Protein AF-A0A520FM83-F1 (afdb_monomer_lite)

Sequence (94 aa):
MPPEPQPSTPDAASHR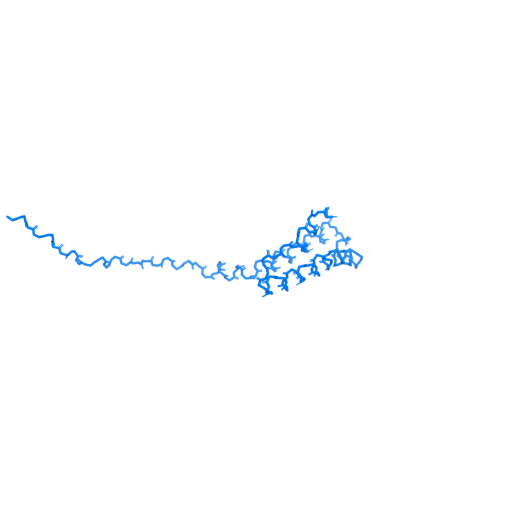AEAKPRWTERLRGVGPIIGLVLLCIAGTALNSDFATVDNAMNVLTRTAFIGIIAVGMCFVIISGGIDLSVGSMAALIA

Secondary structure (DSSP, 8-state):
-PPPPP---------------THHHHHHHHHHHHHHHHHHHHHHHH-GGGGSHHHHHHHHHHHHHHHHHHHHHHHHHHTT---THHHHHHHHH-

Radius of gyration: 27.21 Å; chains: 1; bounding box: 87×24×44 Å

pLDDT: mean 78.66, std 13.71, range [55.41, 96.06]

Structure (mmCIF, N/CA/C/O backbone):
data_AF-A0A520FM83-F1
#
_entry.id   AF-A0A520FM83-F1
#
loop_
_atom_site.group_PDB
_atom_site.id
_atom_site.type_symbol
_atom_site.label_atom_id
_atom_site.label_alt_id
_atom_site.label_comp_id
_atom_site.label_asym_id
_atom_site.label_entity_id
_atom_site.label_seq_id
_atom_site.pdbx_PDB_ins_code
_atom_site.Cartn_x
_atom_site.Cartn_y
_atom_site.Cartn_z
_atom_site.occupancy
_atom_site.B_iso_or_equiv
_atom_site.auth_seq_id
_atom_site.auth_comp_id
_atom_site.auth_asym_id
_atom_site.auth_atom_id
_atom_site.pdbx_PDB_model_num
ATOM 1 N N . MET A 1 1 ? -72.674 16.167 8.773 1.00 65.62 1 MET A N 1
ATOM 2 C CA . MET A 1 1 ? -71.501 15.281 8.907 1.00 65.62 1 MET A CA 1
ATOM 3 C C . MET A 1 1 ? -70.898 15.143 7.517 1.00 65.62 1 MET A C 1
ATOM 5 O O . MET A 1 1 ? -71.659 14.796 6.620 1.00 65.62 1 MET A O 1
ATOM 9 N N . PRO A 1 2 ? -69.636 15.539 7.279 1.00 73.19 2 PRO A N 1
ATOM 10 C CA . PRO A 1 2 ? -69.005 15.300 5.983 1.00 73.19 2 PRO A CA 1
ATOM 11 C C . PRO A 1 2 ? -68.872 13.783 5.744 1.00 73.19 2 PRO A C 1
ATOM 13 O O . PRO A 1 2 ? -68.763 13.043 6.724 1.00 73.19 2 PRO A O 1
ATOM 16 N N . PRO A 1 3 ? -68.921 13.306 4.488 1.00 73.69 3 PRO A N 1
ATOM 17 C CA . PRO A 1 3 ? -68.695 11.896 4.186 1.00 73.69 3 PRO A CA 1
ATOM 18 C C . PRO A 1 3 ? -67.277 11.487 4.606 1.00 73.69 3 PRO A C 1
ATOM 20 O O . PRO A 1 3 ? -66.317 12.222 4.369 1.00 73.69 3 PRO A O 1
ATOM 23 N N . GLU A 1 4 ? -67.160 10.326 5.250 1.00 76.50 4 GLU A N 1
ATOM 24 C CA . GLU A 1 4 ? -65.878 9.697 5.583 1.00 76.50 4 GLU A CA 1
ATOM 25 C C . GLU A 1 4 ? -65.044 9.495 4.302 1.00 76.50 4 GLU A C 1
ATOM 27 O O . GLU A 1 4 ? -65.593 9.051 3.286 1.00 76.50 4 GLU A O 1
ATOM 32 N N . PRO A 1 5 ? -63.732 9.790 4.304 1.00 72.00 5 PRO A N 1
ATOM 33 C CA . PRO A 1 5 ? -62.866 9.414 3.196 1.00 72.00 5 PRO A CA 1
ATOM 34 C C . PRO A 1 5 ? -62.811 7.886 3.109 1.00 72.00 5 PRO A C 1
ATOM 36 O O . PRO A 1 5 ? -62.424 7.217 4.066 1.00 72.00 5 PRO A O 1
ATOM 39 N N . GLN A 1 6 ? -63.207 7.324 1.967 1.00 71.88 6 GLN A N 1
ATOM 40 C CA . GLN A 1 6 ? -63.116 5.883 1.739 1.00 71.88 6 GLN A CA 1
ATOM 41 C C . GLN A 1 6 ? -61.642 5.435 1.712 1.00 71.88 6 GLN A C 1
ATOM 43 O O . GLN A 1 6 ? -60.810 6.132 1.123 1.00 71.88 6 GLN A O 1
ATOM 48 N N . PRO A 1 7 ? -61.297 4.271 2.288 1.00 69.19 7 PRO A N 1
ATOM 49 C CA . PRO A 1 7 ? -59.953 3.720 2.191 1.00 69.19 7 PRO A CA 1
ATOM 50 C C . PRO A 1 7 ? -59.678 3.262 0.753 1.00 69.19 7 PRO A C 1
ATOM 52 O O . PRO A 1 7 ? -60.262 2.293 0.268 1.00 69.19 7 PRO A O 1
ATOM 55 N N . SER A 1 8 ? -58.762 3.942 0.064 1.00 68.19 8 SER A N 1
ATOM 56 C CA . SER A 1 8 ? -58.240 3.497 -1.228 1.00 68.19 8 SER A CA 1
ATOM 57 C C . SER A 1 8 ? -57.395 2.231 -1.042 1.00 68.19 8 SER A C 1
ATOM 59 O O . SER A 1 8 ? -56.244 2.285 -0.612 1.00 68.19 8 SER A O 1
ATOM 61 N N . THR A 1 9 ? -57.974 1.077 -1.359 1.00 67.88 9 THR A N 1
ATOM 62 C CA . THR A 1 9 ? -57.238 -0.143 -1.728 1.00 67.88 9 THR A CA 1
ATOM 63 C C . THR A 1 9 ? -56.978 -0.113 -3.239 1.00 67.88 9 THR A C 1
ATOM 65 O O . THR A 1 9 ? -57.740 0.517 -3.968 1.00 67.88 9 THR A O 1
ATOM 68 N N . PRO A 1 10 ? -56.063 -0.924 -3.781 1.00 61.72 10 PRO A N 1
ATOM 69 C CA . PRO A 1 10 ? -54.667 -1.167 -3.431 1.00 61.72 10 PRO A CA 1
ATOM 70 C C . PRO A 1 10 ? -53.764 -0.726 -4.605 1.00 61.72 10 PRO A C 1
ATOM 72 O O . PRO A 1 10 ? -54.031 -1.100 -5.747 1.00 61.72 10 PRO A O 1
ATOM 75 N N . ASP A 1 11 ? -52.662 -0.010 -4.354 1.00 58.59 11 ASP A N 1
ATOM 76 C CA . ASP A 1 11 ? -51.646 0.256 -5.390 1.00 58.59 11 ASP A CA 1
ATOM 77 C C . ASP A 1 11 ? -50.853 -1.026 -5.698 1.00 58.59 11 ASP A C 1
ATOM 79 O O . ASP A 1 11 ? -49.685 -1.208 -5.364 1.00 58.59 11 ASP A O 1
ATOM 83 N N . ALA A 1 12 ? -51.530 -1.938 -6.393 1.00 59.69 12 ALA A N 1
ATOM 84 C CA . ALA A 1 12 ? -50.992 -3.069 -7.127 1.00 59.69 12 ALA A CA 1
ATOM 85 C C . ALA A 1 12 ? -50.315 -2.609 -8.435 1.00 59.69 12 ALA A C 1
ATOM 87 O O . ALA A 1 12 ? -50.292 -3.334 -9.427 1.00 59.69 12 ALA A O 1
ATOM 88 N N . ALA A 1 13 ? -49.736 -1.409 -8.455 1.00 57.94 13 ALA A N 1
ATOM 89 C CA . ALA A 1 13 ? -48.818 -0.985 -9.496 1.00 57.94 13 ALA A CA 1
ATOM 90 C C . ALA A 1 13 ? -47.424 -1.446 -9.085 1.00 57.94 13 ALA A C 1
ATOM 92 O O . AL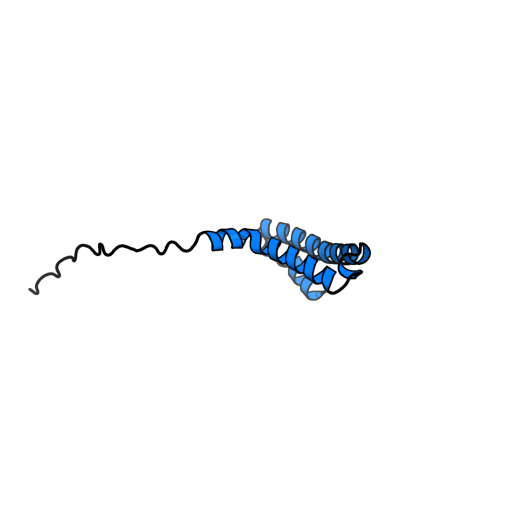A A 1 13 ? -46.594 -0.672 -8.620 1.00 57.94 13 ALA A O 1
ATOM 93 N N . SER A 1 14 ? -47.233 -2.763 -9.209 1.00 58.78 14 SER A N 1
ATOM 94 C CA . SER A 1 14 ? -45.970 -3.412 -9.533 1.00 58.78 14 SER A CA 1
ATOM 95 C C . SER A 1 14 ? -44.761 -2.498 -9.353 1.00 58.78 14 SER A C 1
ATOM 97 O O . SER A 1 14 ? -44.367 -1.786 -10.282 1.00 58.78 14 SER A O 1
ATOM 99 N N . HIS A 1 15 ? -44.153 -2.565 -8.170 1.00 57.38 15 HIS A N 1
ATOM 100 C CA . HIS A 1 15 ? -42.729 -2.334 -8.014 1.00 57.38 15 HIS A CA 1
ATOM 101 C C . HIS A 1 15 ? -42.025 -3.186 -9.075 1.00 57.38 15 HIS A C 1
ATOM 103 O O . HIS A 1 15 ? -41.678 -4.344 -8.841 1.00 57.38 15 HIS A O 1
ATOM 109 N N . ARG A 1 16 ? -41.862 -2.642 -10.286 1.00 60.84 16 ARG A N 1
ATOM 110 C CA . ARG A 1 16 ? -40.943 -3.147 -11.291 1.00 60.84 16 ARG A CA 1
ATOM 111 C C . ARG A 1 16 ? -39.588 -2.851 -10.683 1.00 60.84 16 ARG A C 1
ATOM 113 O O . ARG A 1 16 ? -39.001 -1.806 -10.930 1.00 60.84 16 ARG A O 1
ATOM 120 N N . ALA A 1 17 ? -39.185 -3.733 -9.774 1.00 60.91 17 ALA A N 1
ATOM 121 C CA . ALA A 1 17 ? -37.865 -3.774 -9.210 1.00 60.91 17 ALA A CA 1
ATOM 122 C C . ALA A 1 17 ? -36.933 -3.799 -10.413 1.00 60.91 17 ALA A C 1
ATOM 124 O O . ALA A 1 17 ? -36.831 -4.802 -11.124 1.00 60.91 17 ALA A O 1
ATOM 125 N N . GLU A 1 18 ? -36.343 -2.646 -10.701 1.00 62.00 18 GLU A N 1
ATOM 126 C CA . GLU A 1 18 ? -35.246 -2.537 -11.632 1.00 62.00 18 GLU A CA 1
ATOM 127 C C . GLU A 1 18 ? -34.128 -3.376 -11.026 1.00 62.00 18 GLU A C 1
ATOM 129 O O . GLU A 1 18 ? -33.387 -2.933 -10.147 1.00 62.00 18 GLU A O 1
ATOM 134 N N . ALA A 1 19 ? -34.076 -4.646 -11.425 1.00 63.91 19 ALA A N 1
ATOM 135 C CA . ALA A 1 19 ? -33.009 -5.557 -11.077 1.00 63.91 19 ALA A CA 1
ATOM 136 C C . ALA A 1 19 ? -31.742 -5.018 -11.745 1.00 63.91 19 ALA A C 1
ATOM 138 O O . ALA A 1 19 ? -31.418 -5.3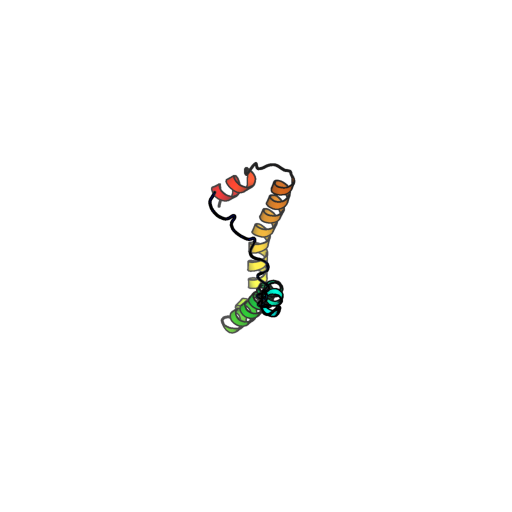60 -12.884 1.00 63.91 19 ALA A O 1
ATOM 139 N N . LYS A 1 20 ? -31.066 -4.094 -11.052 1.00 65.88 20 LYS A N 1
ATOM 140 C CA . LYS A 1 20 ? -29.795 -3.530 -11.490 1.00 65.88 20 LYS A CA 1
ATOM 141 C C . LYS A 1 20 ? -28.836 -4.685 -11.789 1.00 65.88 20 LYS A C 1
ATOM 143 O O . LYS A 1 20 ? -28.811 -5.671 -11.047 1.00 65.88 20 LYS A O 1
ATOM 148 N N . PRO A 1 21 ? -28.065 -4.607 -12.884 1.00 60.69 21 PRO A N 1
ATOM 149 C CA . PRO A 1 21 ? -27.234 -5.711 -13.329 1.00 60.69 21 PRO A CA 1
ATOM 150 C C . PRO A 1 21 ? -26.235 -6.098 -12.231 1.00 60.69 21 PRO A C 1
ATOM 152 O O . PRO A 1 21 ? -25.293 -5.368 -11.934 1.00 60.69 21 PRO A O 1
ATOM 155 N N . ARG A 1 22 ? -26.413 -7.305 -11.681 1.00 68.81 22 ARG A N 1
ATOM 156 C CA . ARG A 1 22 ? -25.591 -7.965 -10.642 1.00 68.81 22 ARG A CA 1
ATOM 157 C C . ARG A 1 22 ? -24.082 -8.032 -10.956 1.00 68.81 22 ARG A C 1
ATOM 159 O O . ARG A 1 22 ? -23.261 -8.399 -10.121 1.00 68.81 22 ARG A O 1
ATOM 166 N N . TRP A 1 23 ? -23.705 -7.675 -12.178 1.00 65.31 23 TRP A N 1
ATOM 167 C CA . TRP A 1 23 ? -22.338 -7.575 -12.674 1.00 65.31 23 TRP A CA 1
ATOM 168 C C . TRP A 1 23 ? -21.583 -6.389 -12.060 1.00 65.31 23 TRP A C 1
ATOM 170 O O . TRP A 1 23 ? -20.404 -6.529 -11.747 1.00 65.31 23 TRP A O 1
ATOM 180 N N . THR A 1 24 ? -22.256 -5.261 -11.803 1.00 66.56 24 THR A N 1
ATOM 181 C CA . THR A 1 24 ? -21.638 -4.079 -11.175 1.00 66.56 24 THR A CA 1
ATOM 182 C C . THR A 1 24 ? -21.238 -4.352 -9.721 1.00 66.56 24 THR A C 1
ATOM 184 O O . THR A 1 24 ? -20.200 -3.881 -9.265 1.00 66.56 24 THR A O 1
ATOM 187 N N . GLU A 1 25 ? -22.011 -5.170 -8.999 1.00 66.31 25 GLU A N 1
ATOM 188 C CA . GLU A 1 25 ? -21.671 -5.620 -7.640 1.00 66.31 25 GLU A CA 1
ATOM 189 C C . GLU A 1 25 ? -20.506 -6.613 -7.630 1.00 66.31 25 GLU A C 1
ATOM 191 O O . GLU A 1 25 ? -19.625 -6.519 -6.779 1.00 66.31 25 GLU A O 1
ATOM 196 N N . ARG A 1 26 ? -20.434 -7.520 -8.613 1.00 64.88 26 ARG A N 1
ATOM 197 C CA . ARG A 1 26 ? -19.288 -8.433 -8.761 1.00 64.88 26 ARG A CA 1
ATOM 198 C C . ARG A 1 26 ? -17.996 -7.686 -9.089 1.00 64.88 26 ARG A C 1
ATOM 200 O O . ARG A 1 26 ? -16.958 -7.990 -8.509 1.00 64.88 26 ARG A O 1
ATOM 207 N N . LEU A 1 27 ? -18.073 -6.674 -9.955 1.00 64.81 27 LEU A N 1
ATOM 208 C CA . LEU A 1 27 ? -16.947 -5.801 -10.299 1.00 64.81 27 LEU A CA 1
ATOM 209 C C . LEU A 1 27 ? -16.466 -4.958 -9.108 1.00 64.81 27 LEU A C 1
ATOM 211 O O . LEU A 1 27 ? -15.281 -4.647 -9.047 1.00 64.81 27 LEU A O 1
ATOM 215 N N . ARG A 1 28 ? -17.323 -4.638 -8.125 1.00 68.56 28 ARG A N 1
ATOM 216 C CA . ARG A 1 28 ? -16.901 -3.913 -6.909 1.00 68.56 28 ARG A CA 1
ATOM 217 C C . ARG A 1 28 ? -15.882 -4.686 -6.069 1.00 68.56 28 ARG A C 1
ATOM 219 O O . ARG A 1 28 ? -14.998 -4.058 -5.501 1.00 68.56 28 ARG A O 1
ATOM 226 N N . GLY A 1 29 ? -15.979 -6.015 -6.006 1.00 79.19 29 GLY A N 1
ATOM 227 C CA . GLY A 1 29 ? -15.034 -6.840 -5.241 1.00 79.19 29 GLY A CA 1
ATOM 228 C C . GLY A 1 29 ? -13.683 -7.039 -5.937 1.00 79.19 29 GLY A C 1
ATOM 229 O O . GLY A 1 29 ? -12.651 -7.079 -5.277 1.00 79.19 29 GLY A O 1
ATOM 230 N N . VAL A 1 30 ? -13.677 -7.130 -7.272 1.00 86.12 30 VAL A N 1
ATOM 231 C CA . VAL A 1 30 ? -12.458 -7.396 -8.067 1.00 86.12 30 VAL A CA 1
ATOM 232 C C . VAL A 1 30 ? -11.832 -6.146 -8.685 1.00 86.12 30 VAL A C 1
ATOM 234 O O . VAL A 1 30 ? -10.697 -6.200 -9.148 1.00 86.12 30 VAL A O 1
ATOM 237 N N . GLY A 1 31 ? -12.539 -5.015 -8.672 1.00 89.44 31 GLY A N 1
ATOM 238 C CA . GLY A 1 31 ? -12.105 -3.746 -9.258 1.00 89.44 31 GLY A CA 1
ATOM 239 C C . GLY A 1 31 ? -10.714 -3.291 -8.806 1.00 89.44 31 GLY A C 1
ATOM 240 O O . GLY A 1 31 ? -9.906 -2.967 -9.674 1.00 89.44 31 GLY A O 1
ATOM 241 N N . PRO A 1 32 ? -10.376 -3.331 -7.501 1.00 91.69 32 PRO A N 1
ATOM 242 C CA . PRO A 1 32 ? -9.035 -2.978 -7.034 1.00 91.69 32 PRO A CA 1
ATOM 243 C C . PRO A 1 32 ? -7.940 -3.899 -7.581 1.00 91.69 32 PRO A C 1
ATOM 245 O O . PRO A 1 32 ? -6.877 -3.421 -7.964 1.00 91.69 32 PRO A O 1
ATOM 248 N N . ILE A 1 33 ? -8.203 -5.207 -7.675 1.00 92.56 33 ILE A N 1
ATOM 249 C CA . ILE A 1 33 ? -7.236 -6.177 -8.212 1.00 92.56 33 ILE A CA 1
ATOM 250 C C . ILE A 1 33 ? -7.039 -5.956 -9.714 1.00 92.56 33 ILE A C 1
ATOM 252 O O . ILE A 1 33 ? -5.907 -5.914 -10.186 1.00 92.56 33 ILE A O 1
ATOM 256 N N . ILE A 1 34 ? -8.129 -5.763 -10.463 1.00 92.62 34 ILE A N 1
ATOM 257 C CA . ILE A 1 34 ? -8.065 -5.460 -11.900 1.00 92.62 34 ILE A CA 1
ATOM 258 C C . ILE A 1 34 ? -7.301 -4.150 -12.128 1.00 92.62 34 ILE A C 1
ATOM 260 O O . ILE A 1 34 ? -6.425 -4.093 -12.988 1.00 92.62 34 ILE A O 1
ATOM 264 N N . GLY A 1 35 ? -7.588 -3.119 -11.328 1.00 93.38 35 GLY A N 1
ATOM 265 C CA . GLY A 1 35 ? -6.878 -1.844 -11.366 1.00 93.38 35 GLY A CA 1
ATOM 266 C C . GLY A 1 35 ? -5.383 -1.996 -11.085 1.00 93.38 35 GLY A C 1
ATOM 267 O O . GLY A 1 35 ? -4.574 -1.437 -11.821 1.00 93.38 35 GLY A O 1
ATOM 268 N N . LEU A 1 36 ? -5.010 -2.802 -10.086 1.00 92.50 36 LEU A N 1
ATOM 269 C CA . LEU A 1 36 ? -3.612 -3.084 -9.761 1.00 92.50 36 LEU A CA 1
ATOM 270 C C . LEU A 1 36 ? -2.887 -3.765 -10.927 1.00 92.50 36 LEU A C 1
ATOM 272 O O . LEU A 1 36 ? -1.804 -3.332 -11.307 1.00 92.50 36 LEU A O 1
ATOM 276 N N . VAL A 1 37 ? -3.490 -4.794 -11.525 1.00 94.56 37 VAL A N 1
ATOM 277 C CA . VAL A 1 37 ? -2.888 -5.516 -12.658 1.00 94.56 37 VAL A CA 1
ATOM 278 C C . VAL A 1 37 ? -2.688 -4.587 -13.855 1.00 94.56 37 VAL A C 1
ATOM 280 O O . VAL A 1 37 ? -1.602 -4.562 -14.434 1.00 94.56 37 VAL A O 1
ATOM 283 N N . LEU A 1 38 ? -3.702 -3.790 -14.207 1.00 95.44 38 LEU A N 1
ATOM 284 C CA . LEU A 1 38 ? -3.600 -2.817 -15.297 1.00 95.44 38 LEU A CA 1
ATOM 285 C C . LEU A 1 38 ? -2.522 -1.766 -15.024 1.00 95.44 38 LEU A C 1
ATOM 287 O O . LEU A 1 38 ? -1.751 -1.440 -15.926 1.00 95.44 38 LEU A O 1
ATOM 291 N N . LEU A 1 39 ? -2.435 -1.274 -13.785 1.00 93.94 39 LEU A N 1
ATOM 292 C CA . LEU A 1 39 ? -1.404 -0.329 -13.373 1.00 93.94 39 LEU A CA 1
ATOM 293 C C . LEU A 1 39 ? -0.003 -0.937 -13.495 1.00 93.94 39 LEU A C 1
ATOM 295 O O . LEU A 1 39 ? 0.894 -0.270 -14.001 1.00 93.94 39 LEU A O 1
ATOM 299 N N . CYS A 1 40 ? 0.189 -2.193 -13.084 1.00 93.31 40 CYS A N 1
ATOM 300 C CA . CYS A 1 40 ? 1.472 -2.878 -13.224 1.00 93.31 40 CYS A CA 1
ATOM 301 C C . CYS A 1 40 ? 1.875 -3.032 -14.695 1.00 93.31 40 CYS A C 1
ATOM 303 O O . CYS A 1 40 ? 3.002 -2.697 -15.046 1.00 93.31 40 CYS A O 1
ATOM 305 N N . ILE A 1 41 ? 0.955 -3.474 -15.561 1.00 94.69 41 ILE A N 1
ATOM 306 C CA . ILE A 1 41 ? 1.217 -3.615 -17.003 1.00 94.69 41 ILE A CA 1
ATOM 307 C C . ILE A 1 41 ? 1.585 -2.260 -17.615 1.00 94.69 41 ILE A C 1
ATOM 309 O O . ILE A 1 41 ? 2.585 -2.156 -18.324 1.00 94.69 41 ILE A O 1
ATOM 313 N N . ALA A 1 42 ? 0.802 -1.219 -17.323 1.00 95.94 42 ALA A N 1
ATOM 314 C CA . ALA A 1 42 ? 1.067 0.128 -17.813 1.00 95.94 42 ALA A CA 1
ATOM 315 C C . ALA A 1 42 ? 2.411 0.667 -17.297 1.00 95.94 42 ALA A C 1
ATOM 317 O O . ALA A 1 42 ? 3.183 1.222 -18.074 1.00 95.94 42 ALA A O 1
ATOM 318 N N . GLY A 1 43 ? 2.718 0.458 -16.014 1.00 91.62 43 GLY A N 1
ATOM 319 C CA . GLY A 1 43 ? 3.978 0.861 -15.393 1.00 91.62 43 GLY A CA 1
ATOM 320 C C . GLY A 1 43 ? 5.188 0.208 -16.056 1.00 91.62 43 GLY A C 1
ATOM 321 O O . GLY A 1 43 ? 6.121 0.911 -16.436 1.00 91.62 43 GLY A O 1
ATOM 322 N N . THR A 1 44 ? 5.143 -1.108 -16.279 1.00 92.25 44 THR A N 1
ATOM 323 C CA . THR A 1 44 ? 6.209 -1.844 -16.978 1.00 92.25 44 THR A CA 1
ATOM 324 C C . THR A 1 44 ? 6.339 -1.435 -18.446 1.00 92.25 44 THR A C 1
ATOM 326 O O . THR A 1 44 ? 7.452 -1.367 -18.959 1.00 92.25 44 THR A O 1
ATOM 329 N N . ALA A 1 45 ? 5.227 -1.145 -19.130 1.00 93.62 45 ALA A N 1
ATOM 330 C CA . ALA A 1 45 ? 5.252 -0.706 -20.526 1.00 93.62 45 ALA A CA 1
ATOM 331 C C . ALA A 1 45 ? 5.829 0.711 -20.696 1.00 93.62 45 ALA A C 1
ATOM 333 O O . ALA A 1 45 ? 6.475 0.991 -21.703 1.00 93.62 45 ALA A O 1
ATOM 334 N N . LEU A 1 46 ? 5.590 1.601 -19.728 1.00 94.31 46 LEU A N 1
ATOM 335 C CA . LEU A 1 46 ? 6.092 2.978 -19.738 1.00 94.31 46 LEU A CA 1
ATOM 336 C C . LEU A 1 46 ? 7.553 3.073 -19.286 1.00 94.31 46 LEU A C 1
ATOM 338 O O . LEU A 1 46 ? 8.285 3.928 -19.780 1.00 94.31 46 LEU A O 1
ATOM 342 N N . ASN A 1 47 ? 7.972 2.227 -18.344 1.00 90.69 47 ASN A N 1
ATOM 343 C CA . ASN A 1 47 ? 9.335 2.203 -17.835 1.00 90.69 47 ASN A CA 1
ATOM 344 C C . ASN A 1 47 ? 9.765 0.766 -17.500 1.00 90.69 47 ASN A C 1
ATOM 346 O O . ASN A 1 47 ? 9.202 0.130 -16.608 1.00 90.69 47 ASN A O 1
ATOM 350 N N . SER A 1 48 ? 10.814 0.275 -18.165 1.00 86.81 48 SER A N 1
ATOM 351 C CA . SER A 1 48 ? 11.388 -1.050 -17.902 1.00 86.81 48 SER A CA 1
ATOM 352 C C . SER A 1 48 ? 11.919 -1.201 -16.476 1.00 86.81 48 SER A C 1
ATOM 354 O O . SER A 1 48 ? 11.874 -2.301 -15.924 1.00 86.81 48 SER A O 1
ATOM 356 N N . ASP A 1 49 ? 12.350 -0.102 -15.848 1.00 90.12 49 ASP A N 1
ATOM 357 C CA . ASP A 1 49 ? 12.856 -0.109 -14.475 1.00 90.12 49 ASP A CA 1
ATOM 358 C C . ASP A 1 49 ? 11.740 -0.323 -13.443 1.00 90.12 49 ASP A C 1
ATOM 360 O O . ASP A 1 49 ? 12.010 -0.707 -12.304 1.00 90.12 49 ASP A O 1
ATOM 364 N N . PHE A 1 50 ? 10.471 -0.139 -13.830 1.00 91.25 50 PHE A N 1
ATOM 365 C CA . PHE A 1 50 ? 9.328 -0.296 -12.931 1.00 91.25 50 PHE A CA 1
ATOM 366 C C . PHE A 1 50 ? 9.248 -1.706 -12.328 1.00 91.25 50 PHE A C 1
ATOM 368 O O . PHE A 1 50 ? 8.973 -1.848 -11.137 1.00 91.25 50 PHE A O 1
ATOM 375 N N . ALA A 1 51 ? 9.508 -2.742 -13.133 1.00 89.75 51 ALA A N 1
ATOM 376 C CA . ALA A 1 51 ? 9.416 -4.145 -12.716 1.00 89.75 51 ALA A CA 1
ATOM 377 C C . ALA A 1 51 ? 10.741 -4.722 -12.183 1.00 89.75 51 ALA A C 1
ATOM 379 O O . ALA A 1 51 ? 10.855 -5.934 -11.997 1.00 89.75 51 ALA A O 1
ATOM 380 N N . THR A 1 52 ? 11.752 -3.880 -11.952 1.00 94.69 52 THR A N 1
ATOM 381 C CA . THR A 1 52 ? 13.029 -4.328 -11.384 1.00 94.69 52 THR A CA 1
ATOM 382 C C . THR A 1 52 ? 12.885 -4.711 -9.916 1.00 94.69 52 THR A C 1
ATOM 384 O O . THR A 1 52 ? 12.028 -4.194 -9.194 1.00 94.69 52 THR A O 1
ATOM 387 N N . VAL A 1 53 ? 13.760 -5.611 -9.456 1.00 92.69 53 VAL A N 1
ATOM 388 C CA . VAL A 1 53 ? 13.800 -6.036 -8.050 1.00 92.69 53 VAL A CA 1
ATOM 389 C C . VAL A 1 53 ? 14.101 -4.848 -7.139 1.00 92.69 53 VAL A C 1
ATOM 391 O O . VAL A 1 53 ? 13.448 -4.701 -6.113 1.00 92.69 53 VAL A O 1
ATOM 394 N N . ASP A 1 54 ? 15.012 -3.957 -7.533 1.00 94.50 54 ASP A N 1
ATOM 395 C CA . ASP A 1 54 ? 15.356 -2.772 -6.742 1.00 94.50 54 ASP A CA 1
ATOM 396 C C . ASP A 1 54 ? 14.160 -1.832 -6.558 1.00 94.50 54 ASP A C 1
ATOM 398 O O . ASP A 1 54 ? 13.864 -1.410 -5.435 1.00 94.50 54 ASP A O 1
ATOM 402 N N . ASN A 1 55 ? 13.413 -1.548 -7.633 1.00 92.81 55 ASN A N 1
ATOM 403 C CA . ASN A 1 55 ? 12.209 -0.729 -7.528 1.00 92.81 55 ASN A CA 1
ATOM 404 C C . ASN A 1 55 ? 11.123 -1.428 -6.695 1.00 92.81 55 ASN A C 1
ATOM 406 O O . ASN A 1 55 ? 10.516 -0.800 -5.826 1.00 92.81 55 ASN A O 1
ATOM 410 N N . ALA A 1 56 ? 10.921 -2.734 -6.889 1.00 92.44 56 ALA A N 1
ATOM 411 C CA . ALA A 1 56 ? 9.978 -3.515 -6.093 1.00 92.44 56 ALA A CA 1
ATOM 412 C C . ALA A 1 56 ? 10.332 -3.495 -4.596 1.00 92.44 56 ALA A C 1
ATOM 414 O O . ALA A 1 56 ? 9.454 -3.278 -3.760 1.00 92.44 56 ALA A O 1
ATOM 415 N N . MET A 1 57 ? 11.613 -3.647 -4.248 1.00 96.06 57 MET A N 1
ATOM 416 C CA . MET A 1 57 ? 12.097 -3.587 -2.867 1.00 96.06 57 MET A CA 1
ATOM 417 C C . MET A 1 57 ? 11.954 -2.189 -2.262 1.00 96.06 57 MET A C 1
ATOM 419 O O . MET A 1 57 ? 11.575 -2.063 -1.094 1.00 96.06 57 MET A O 1
ATOM 423 N N . ASN A 1 58 ? 12.198 -1.133 -3.041 1.00 94.00 58 ASN A N 1
ATOM 424 C CA . ASN A 1 58 ? 12.003 0.249 -2.602 1.00 94.00 58 ASN A CA 1
ATOM 425 C C . ASN A 1 58 ? 10.519 0.546 -2.318 1.00 94.00 58 ASN A C 1
ATOM 427 O O . ASN A 1 58 ? 10.191 1.109 -1.270 1.00 94.00 58 ASN A O 1
ATOM 431 N N . VAL A 1 59 ? 9.615 0.121 -3.207 1.00 93.00 59 VAL A N 1
ATOM 432 C CA . VAL A 1 59 ? 8.163 0.241 -2.998 1.00 93.00 59 VAL A CA 1
ATOM 433 C C . VAL A 1 59 ? 7.735 -0.563 -1.771 1.00 93.00 59 VAL A C 1
ATOM 435 O O . VAL A 1 59 ? 7.089 -0.015 -0.879 1.00 93.00 59 VAL A O 1
ATOM 438 N N . LEU A 1 60 ? 8.150 -1.829 -1.676 1.00 94.12 60 LEU A N 1
ATOM 439 C CA . LEU A 1 60 ? 7.776 -2.715 -0.577 1.00 94.12 60 LEU A CA 1
ATOM 440 C C . LEU A 1 60 ? 8.239 -2.171 0.775 1.00 94.12 60 LEU A C 1
ATOM 442 O O . LEU A 1 60 ? 7.451 -2.147 1.713 1.00 94.12 60 LEU A O 1
ATOM 446 N N . THR A 1 61 ? 9.476 -1.683 0.875 1.00 95.31 61 THR A N 1
ATOM 447 C CA . THR A 1 61 ? 10.018 -1.131 2.127 1.00 95.31 61 THR A CA 1
ATOM 448 C C . THR A 1 61 ? 9.267 0.133 2.555 1.00 95.31 61 THR A C 1
ATOM 450 O O . THR A 1 61 ? 8.921 0.282 3.728 1.00 95.31 61 THR A O 1
ATOM 453 N N . ARG A 1 62 ? 8.942 1.026 1.607 1.00 93.12 62 ARG A N 1
ATOM 454 C CA . ARG A 1 62 ? 8.153 2.239 1.888 1.00 93.12 62 ARG A CA 1
ATOM 455 C C . ARG A 1 62 ? 6.734 1.907 2.335 1.00 93.12 62 ARG A C 1
ATOM 457 O O . ARG A 1 62 ? 6.253 2.469 3.317 1.00 93.12 62 ARG A O 1
ATOM 464 N N . THR A 1 63 ? 6.069 0.981 1.649 1.00 93.25 63 THR A N 1
ATOM 465 C CA . THR A 1 63 ? 4.711 0.561 2.008 1.00 93.25 63 THR A CA 1
ATOM 466 C C . THR A 1 63 ? 4.690 -0.256 3.299 1.00 93.25 63 THR A C 1
ATOM 468 O O . THR A 1 63 ? 3.749 -0.117 4.074 1.00 93.25 63 THR A O 1
ATOM 471 N N . ALA A 1 64 ? 5.724 -1.052 3.583 1.00 94.62 64 ALA A N 1
ATOM 472 C CA . ALA A 1 64 ? 5.841 -1.817 4.821 1.00 94.62 64 ALA A CA 1
ATOM 473 C C . ALA A 1 64 ? 5.857 -0.906 6.052 1.00 94.62 64 ALA A C 1
ATOM 475 O O . ALA A 1 64 ? 5.157 -1.197 7.018 1.00 94.62 64 ALA A O 1
ATOM 476 N N . PHE A 1 65 ? 6.573 0.223 6.001 1.00 92.56 65 PHE A N 1
ATOM 477 C CA . PHE A 1 65 ? 6.561 1.211 7.084 1.00 92.56 65 PHE A CA 1
ATOM 478 C C . PHE A 1 65 ? 5.137 1.701 7.396 1.00 92.56 65 PHE A C 1
ATOM 480 O O . PHE A 1 65 ? 4.683 1.625 8.537 1.00 92.56 65 PHE A O 1
ATOM 487 N N . ILE A 1 66 ? 4.392 2.115 6.366 1.00 90.88 66 ILE A N 1
ATOM 488 C CA . ILE A 1 66 ? 2.998 2.567 6.504 1.00 90.88 66 ILE A CA 1
ATOM 489 C C . ILE A 1 66 ? 2.095 1.417 6.981 1.00 90.88 66 ILE A C 1
ATOM 491 O O . ILE A 1 66 ? 1.229 1.620 7.830 1.00 90.88 66 ILE A O 1
ATOM 495 N N . GLY A 1 67 ? 2.310 0.201 6.474 1.00 92.00 67 GLY A N 1
ATOM 496 C CA . GLY A 1 67 ? 1.557 -0.991 6.858 1.00 92.00 67 GLY A CA 1
ATOM 497 C C . GLY A 1 67 ? 1.737 -1.361 8.331 1.00 92.00 67 GLY A C 1
ATOM 498 O O . GLY A 1 67 ? 0.753 -1.649 9.005 1.00 92.00 67 GLY A O 1
ATOM 499 N N . ILE A 1 68 ? 2.961 -1.286 8.859 1.00 92.25 68 ILE A N 1
ATOM 500 C CA . ILE A 1 68 ? 3.247 -1.529 10.282 1.00 92.25 68 ILE A CA 1
ATOM 501 C C . ILE A 1 68 ? 2.507 -0.510 11.159 1.00 92.25 68 ILE A C 1
ATOM 503 O O . ILE A 1 68 ? 1.869 -0.895 12.140 1.00 92.25 68 ILE A O 1
ATOM 507 N N . ILE A 1 69 ? 2.525 0.773 10.779 1.00 89.31 69 ILE A N 1
ATOM 508 C CA . ILE A 1 69 ? 1.774 1.823 11.484 1.00 89.31 69 ILE A CA 1
ATOM 509 C C . ILE A 1 69 ? 0.270 1.527 11.435 1.00 89.31 69 ILE A C 1
ATOM 511 O O . ILE A 1 69 ? -0.397 1.572 12.467 1.00 89.31 69 ILE A O 1
ATOM 515 N N . ALA A 1 70 ? -0.265 1.164 10.266 1.00 88.88 70 ALA A N 1
ATOM 516 C CA . ALA A 1 70 ? -1.677 0.823 10.100 1.00 88.88 70 ALA A CA 1
ATOM 517 C C . ALA A 1 70 ? -2.110 -0.369 10.969 1.00 88.88 70 ALA A C 1
ATOM 519 O O . ALA A 1 70 ? -3.185 -0.334 11.568 1.00 88.88 70 ALA A O 1
ATOM 520 N N . VAL A 1 71 ? -1.262 -1.394 11.096 1.00 90.44 71 VAL A N 1
ATOM 521 C CA . VAL A 1 71 ? -1.497 -2.529 12.003 1.00 90.44 71 VAL A CA 1
ATOM 522 C C . VAL A 1 71 ? -1.555 -2.051 13.456 1.00 90.44 71 VAL A C 1
ATOM 524 O O . VAL A 1 71 ? -2.493 -2.405 14.170 1.00 90.44 71 VAL A O 1
ATOM 527 N N . GLY A 1 72 ? -0.613 -1.199 13.879 1.00 85.88 72 GLY A N 1
ATOM 528 C CA . GLY A 1 72 ? -0.628 -0.575 15.206 1.00 85.88 72 GLY A CA 1
ATOM 529 C C . GLY A 1 72 ? -1.910 0.222 15.471 1.00 85.88 72 GLY A C 1
ATOM 530 O O . GLY A 1 72 ? -2.527 0.063 16.524 1.00 85.88 72 GLY A O 1
ATOM 531 N N . MET A 1 73 ? -2.377 0.998 14.487 1.00 82.75 73 MET A N 1
ATOM 532 C CA . MET A 1 73 ? -3.649 1.728 14.571 1.00 82.75 73 MET A CA 1
ATOM 533 C C . MET A 1 73 ? -4.862 0.792 14.694 1.00 82.75 73 MET A C 1
ATOM 535 O O . MET A 1 73 ? -5.823 1.125 15.382 1.00 82.75 73 MET A O 1
ATOM 539 N N . CYS A 1 74 ? -4.819 -0.399 14.093 1.00 85.62 74 CYS A N 1
ATOM 540 C CA . CYS A 1 74 ? -5.892 -1.388 14.203 1.00 85.62 74 CYS A CA 1
ATOM 541 C C . CYS A 1 74 ? -6.075 -1.877 15.653 1.00 85.62 74 CYS A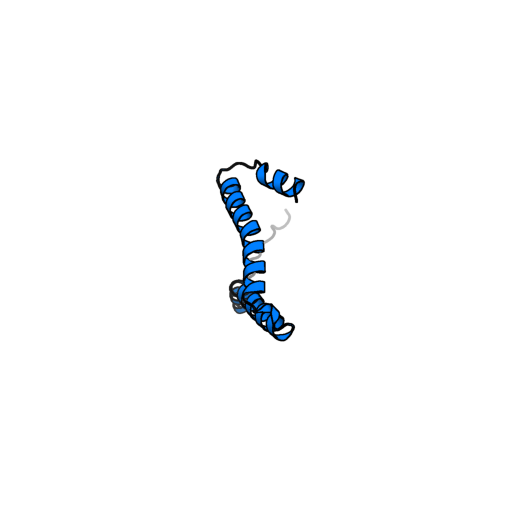 C 1
ATOM 543 O O . CYS A 1 74 ? -7.200 -1.951 16.146 1.00 85.62 74 CYS A O 1
ATOM 545 N N . PHE A 1 75 ? -4.973 -2.135 16.370 1.00 80.25 75 PHE A N 1
ATOM 546 C CA . PHE A 1 75 ? -5.018 -2.500 17.792 1.00 80.25 75 PHE A CA 1
ATOM 547 C C . PHE A 1 75 ? -5.565 -1.366 18.666 1.00 80.25 75 PHE A C 1
ATOM 549 O O . PHE A 1 75 ? -6.397 -1.621 19.533 1.00 80.25 75 PHE A O 1
ATOM 556 N N . VAL A 1 76 ? -5.167 -0.118 18.395 1.00 74.38 76 VAL A N 1
ATOM 557 C CA . VAL A 1 76 ? -5.667 1.075 19.106 1.00 74.38 76 VAL A CA 1
ATOM 558 C C . VAL A 1 76 ? -7.187 1.197 18.986 1.00 74.38 76 VAL A C 1
ATOM 560 O O . VAL A 1 76 ? -7.869 1.375 19.993 1.00 74.38 76 VAL A O 1
ATOM 563 N N . ILE A 1 77 ? -7.721 1.034 17.770 1.00 79.19 77 ILE A N 1
ATOM 564 C CA . ILE A 1 77 ? -9.164 1.110 17.497 1.00 79.19 77 ILE A CA 1
ATOM 565 C C . ILE A 1 77 ? -9.927 0.006 18.247 1.00 79.19 77 ILE A C 1
ATOM 567 O O . ILE A 1 77 ? -10.977 0.269 18.833 1.00 79.19 77 ILE A O 1
ATOM 571 N N . ILE A 1 78 ? -9.406 -1.228 18.251 1.00 79.81 78 ILE A N 1
ATOM 572 C CA . ILE A 1 78 ? -10.070 -2.381 18.884 1.00 79.81 78 ILE A CA 1
ATOM 573 C C . ILE A 1 78 ? -10.025 -2.297 20.416 1.00 79.81 78 ILE A C 1
ATOM 575 O O . ILE A 1 78 ? -10.977 -2.716 21.073 1.00 79.81 78 ILE A O 1
ATOM 579 N N . SER A 1 79 ? -8.974 -1.716 21.003 1.00 73.00 79 SER A N 1
ATOM 580 C CA . SER A 1 79 ? -8.847 -1.534 22.456 1.00 73.00 79 SER A CA 1
ATOM 581 C C . SER A 1 79 ? -9.873 -0.563 23.069 1.00 73.00 79 SER A C 1
ATOM 583 O O . SER A 1 79 ? -9.835 -0.332 24.275 1.00 73.00 79 SER A O 1
ATOM 585 N N . GLY A 1 80 ? -10.804 -0.006 22.282 1.00 63.12 80 GLY A N 1
ATOM 586 C CA . GLY A 1 80 ? -11.899 0.840 22.776 1.00 63.12 80 GLY A CA 1
ATOM 587 C C . GLY A 1 80 ? -11.455 2.236 23.222 1.00 63.12 80 GLY A C 1
ATOM 588 O O . GLY A 1 80 ? -12.266 3.016 23.718 1.00 63.12 80 GLY A O 1
ATOM 589 N N . GLY A 1 81 ? -10.178 2.562 23.027 1.00 59.16 81 GLY A N 1
ATOM 590 C CA . GLY A 1 81 ? -9.635 3.891 23.227 1.00 59.16 81 GLY A CA 1
ATOM 591 C C . GLY A 1 81 ? -9.826 4.717 21.965 1.00 59.16 81 GLY A C 1
ATOM 592 O O . GLY A 1 81 ? -9.163 4.494 20.960 1.00 59.16 81 GLY A O 1
ATOM 593 N N . ILE A 1 82 ? -10.652 5.752 22.041 1.00 55.41 82 ILE A N 1
ATOM 594 C CA . ILE A 1 82 ? -10.613 6.884 21.102 1.00 55.41 82 ILE A CA 1
ATOM 595 C C . ILE A 1 82 ? -9.379 7.766 21.399 1.00 55.41 82 ILE A C 1
ATOM 597 O O . ILE A 1 82 ? -9.398 8.969 21.159 1.00 55.41 82 ILE A O 1
ATOM 601 N N . ASP A 1 83 ? -8.315 7.212 21.994 1.00 66.38 83 ASP A N 1
ATOM 602 C CA . ASP A 1 83 ? -7.135 7.993 22.343 1.00 66.38 83 ASP A CA 1
ATOM 603 C C . ASP A 1 83 ? -6.138 7.961 21.188 1.00 66.38 83 ASP A C 1
ATOM 605 O O . ASP A 1 83 ? -5.265 7.102 21.057 1.00 66.38 83 ASP A O 1
ATOM 609 N N . LEU A 1 84 ? -6.347 8.945 20.321 1.00 62.38 84 LEU A N 1
ATOM 610 C CA . LEU A 1 84 ? -5.609 9.306 19.117 1.00 62.38 84 LEU A CA 1
ATOM 611 C C . LEU A 1 84 ? -4.106 9.574 19.327 1.00 62.38 84 LEU A C 1
ATOM 613 O O . LEU A 1 84 ? -3.466 10.012 18.379 1.00 62.38 84 LEU A O 1
ATOM 617 N N . SER A 1 85 ? -3.522 9.310 20.498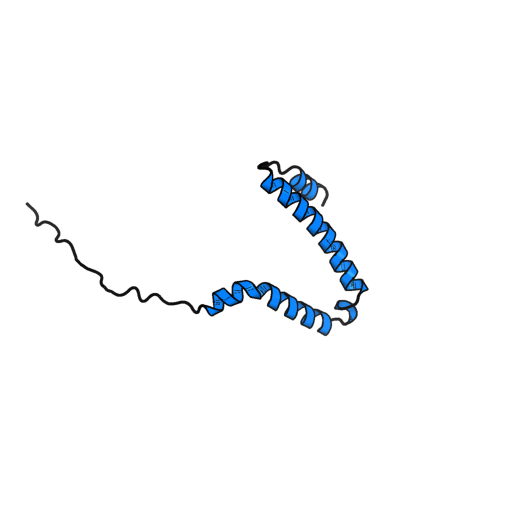 1.00 64.50 85 SER A N 1
ATOM 618 C CA . SER A 1 85 ? -2.129 9.630 20.855 1.00 64.50 85 SER A CA 1
ATOM 619 C C . SER A 1 85 ? -1.081 9.177 19.818 1.00 64.50 85 SER A C 1
ATOM 621 O O . SER A 1 85 ? -0.191 9.944 19.453 1.00 64.50 85 SER A O 1
ATOM 623 N N . VAL A 1 86 ? -1.211 7.975 19.241 1.00 57.69 86 VAL A N 1
ATOM 624 C CA . VAL A 1 86 ? -0.284 7.495 18.189 1.00 57.69 86 VAL A CA 1
ATOM 625 C C . VAL A 1 86 ? -0.579 8.080 16.801 1.00 57.69 86 VAL A C 1
ATOM 627 O O . VAL A 1 86 ? 0.349 8.293 16.024 1.00 57.69 86 VAL A O 1
ATOM 630 N N . GLY A 1 87 ? -1.844 8.388 16.494 1.00 64.31 87 GLY A N 1
ATOM 631 C CA . GLY A 1 87 ? -2.233 9.040 15.236 1.00 64.31 87 GLY A CA 1
ATOM 632 C C . GLY A 1 87 ? -1.866 10.5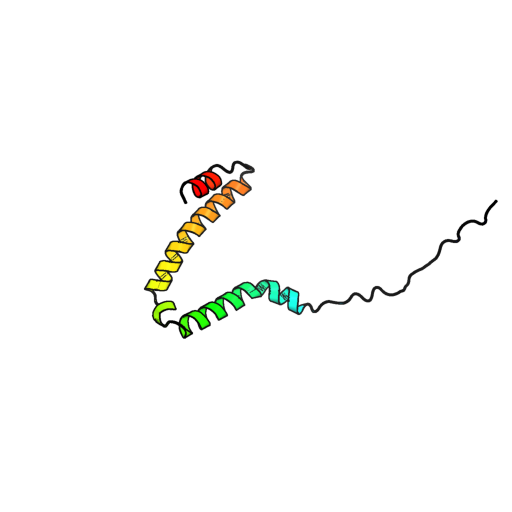28 15.196 1.00 64.31 87 GLY A C 1
ATOM 633 O O . GLY A 1 87 ? -1.416 11.026 14.167 1.00 64.31 87 GLY A O 1
ATOM 634 N N . SER A 1 88 ? -1.997 11.230 16.325 1.00 63.28 88 SER A N 1
ATOM 635 C CA . SER A 1 88 ? -1.620 12.637 16.477 1.00 63.28 88 SER A CA 1
ATOM 636 C C . SER A 1 88 ? -0.104 12.828 16.549 1.00 63.28 88 SER A C 1
ATOM 638 O O . SER A 1 88 ? 0.395 13.766 15.931 1.00 63.28 88 SER A O 1
ATOM 640 N N . MET A 1 89 ? 0.647 11.923 17.201 1.00 69.38 89 MET A N 1
ATOM 641 C CA . MET A 1 89 ? 2.112 11.924 17.098 1.00 69.38 89 MET A CA 1
ATOM 642 C C . MET A 1 89 ? 2.548 11.720 15.650 1.00 69.38 89 MET A C 1
ATOM 644 O O . MET A 1 89 ? 3.293 12.549 15.148 1.00 69.38 89 MET A O 1
ATOM 648 N N . ALA A 1 90 ? 2.057 10.693 14.948 1.00 63.91 90 ALA A N 1
ATOM 649 C CA . ALA A 1 90 ? 2.448 10.448 13.558 1.00 63.91 90 ALA A CA 1
ATOM 650 C C . ALA A 1 90 ? 2.188 11.656 12.633 1.00 63.91 90 ALA A C 1
ATOM 652 O O . ALA A 1 90 ? 3.019 11.933 11.779 1.00 63.91 90 ALA A O 1
ATOM 653 N N . ALA A 1 91 ? 1.097 12.407 12.833 1.00 64.62 91 ALA A N 1
ATOM 654 C CA . ALA A 1 91 ? 0.799 13.634 12.084 1.00 64.62 91 ALA A CA 1
ATOM 655 C C . ALA A 1 91 ? 1.669 14.852 12.466 1.00 64.62 91 ALA A C 1
ATOM 657 O O . ALA A 1 91 ? 1.760 15.792 11.686 1.00 64.62 91 ALA A O 1
ATOM 658 N N . LEU A 1 92 ? 2.271 14.866 13.660 1.00 72.25 92 LEU A N 1
ATOM 659 C CA . LEU A 1 92 ? 3.155 15.941 14.125 1.00 72.25 92 LEU A CA 1
ATOM 660 C C . LEU A 1 92 ? 4.606 15.765 13.640 1.00 72.25 92 LEU A C 1
ATOM 662 O O . LEU A 1 92 ? 5.305 16.757 13.454 1.00 72.25 92 LEU A O 1
ATOM 666 N N . ILE A 1 93 ? 5.072 14.517 13.501 1.00 74.31 93 ILE A N 1
ATOM 667 C CA . ILE A 1 93 ? 6.447 14.174 13.068 1.00 74.31 93 ILE A CA 1
ATOM 668 C C . ILE A 1 93 ? 6.571 13.828 11.577 1.00 74.31 93 ILE A C 1
ATOM 670 O O . ILE A 1 93 ? 7.700 13.717 11.097 1.00 74.31 93 ILE A O 1
ATOM 674 N N . ALA A 1 94 ? 5.457 13.634 10.867 1.00 57.78 94 ALA A N 1
ATOM 675 C CA . ALA A 1 94 ? 5.427 13.514 9.405 1.00 57.78 94 ALA A CA 1
ATOM 676 C C . ALA A 1 94 ? 5.443 14.894 8.736 1.00 57.78 94 ALA A C 1
ATOM 678 O O . ALA A 1 94 ? 6.101 15.007 7.678 1.00 57.78 94 ALA A O 1
#

Foldseek 3Di:
DDDDDDDDDDPPVDPPVPPDPCVVVVCVVCVVVVVVVVCQVVQCVVDVCCPDPVNVVVVCVVVVVVVVLVVVVVVCVVVVDPPCVSVVVVVVVD